Protein AF-A0A6G3ZCW1-F1 (afdb_monomer)

Structure (mmCIF, N/CA/C/O backbone):
data_AF-A0A6G3ZCW1-F1
#
_entry.id   AF-A0A6G3ZCW1-F1
#
loop_
_atom_site.group_PDB
_atom_site.id
_atom_site.type_symbol
_atom_site.label_atom_id
_atom_site.label_alt_id
_atom_site.label_comp_id
_atom_site.label_asym_id
_atom_site.label_entity_id
_atom_site.label_seq_id
_atom_site.pdbx_PDB_ins_code
_atom_site.Cartn_x
_atom_site.Cartn_y
_atom_site.Cartn_z
_atom_site.occupancy
_atom_site.B_iso_or_equiv
_atom_site.auth_seq_id
_atom_site.auth_comp_id
_atom_site.auth_asym_id
_atom_site.auth_atom_id
_atom_site.pdbx_PDB_model_num
ATOM 1 N N . MET A 1 1 ? 27.860 -7.688 -21.203 1.00 60.06 1 MET A N 1
ATOM 2 C CA . MET A 1 1 ? 26.664 -8.472 -20.828 1.00 60.06 1 MET A CA 1
ATOM 3 C C . MET A 1 1 ? 25.659 -7.491 -20.252 1.00 60.06 1 MET A C 1
ATOM 5 O O . MET A 1 1 ? 26.064 -6.687 -19.425 1.00 60.06 1 MET A O 1
ATOM 9 N N . ILE A 1 2 ? 24.423 -7.486 -20.748 1.00 79.38 2 ILE A N 1
ATOM 10 C CA . ILE A 1 2 ? 23.359 -6.581 -20.286 1.00 79.38 2 ILE A CA 1
ATOM 11 C C . ILE A 1 2 ? 22.288 -7.454 -19.636 1.00 79.38 2 ILE A C 1
ATOM 13 O O . ILE A 1 2 ? 21.905 -8.466 -20.219 1.00 79.38 2 ILE A O 1
ATOM 17 N N . ALA A 1 3 ? 21.850 -7.080 -18.436 1.00 82.69 3 ALA A N 1
ATOM 18 C CA . ALA A 1 3 ? 20.728 -7.699 -17.743 1.00 82.69 3 ALA A CA 1
ATOM 19 C C . ALA A 1 3 ? 19.585 -6.684 -17.640 1.00 82.69 3 ALA A C 1
ATOM 21 O O . ALA A 1 3 ? 19.827 -5.503 -17.389 1.00 82.69 3 ALA A O 1
ATOM 22 N N . THR A 1 4 ? 18.356 -7.159 -17.823 1.00 88.62 4 THR A N 1
ATOM 23 C CA . THR A 1 4 ? 17.131 -6.377 -17.633 1.00 88.62 4 THR A CA 1
ATOM 24 C C . THR A 1 4 ? 16.334 -7.019 -16.509 1.00 88.62 4 THR A C 1
ATOM 26 O O . THR A 1 4 ? 16.121 -8.230 -16.523 1.00 88.62 4 THR A O 1
ATOM 29 N N . ILE A 1 5 ? 15.935 -6.214 -15.529 1.00 89.94 5 ILE A N 1
ATOM 30 C CA . ILE A 1 5 ? 15.152 -6.646 -14.371 1.00 89.94 5 ILE A CA 1
ATOM 31 C C . ILE A 1 5 ? 13.739 -6.096 -14.552 1.00 89.94 5 ILE A C 1
ATOM 33 O O . ILE A 1 5 ? 13.581 -4.916 -14.863 1.00 89.94 5 ILE A O 1
ATOM 37 N N . PHE A 1 6 ? 12.743 -6.958 -14.368 1.00 88.25 6 PHE A N 1
ATOM 38 C CA . PHE A 1 6 ? 11.329 -6.602 -14.400 1.00 88.25 6 PHE A CA 1
ATOM 39 C C . PHE A 1 6 ? 10.716 -6.870 -13.033 1.00 88.25 6 PHE A C 1
ATOM 41 O O . PHE A 1 6 ? 11.008 -7.893 -12.413 1.00 88.25 6 PHE A O 1
ATOM 48 N N . ASP A 1 7 ? 9.869 -5.950 -12.599 1.00 87.06 7 ASP A N 1
ATOM 49 C CA . ASP A 1 7 ? 8.984 -6.150 -11.461 1.00 87.06 7 ASP A CA 1
ATOM 50 C C . ASP A 1 7 ? 7.834 -7.106 -11.835 1.00 87.06 7 ASP A C 1
ATOM 52 O O . ASP A 1 7 ? 7.558 -7.324 -13.018 1.00 87.06 7 ASP A O 1
ATOM 56 N N . ILE A 1 8 ? 7.188 -7.726 -10.849 1.00 87.56 8 ILE A N 1
ATOM 57 C CA . ILE A 1 8 ? 6.103 -8.688 -11.078 1.00 87.56 8 ILE A CA 1
ATOM 58 C C . ILE A 1 8 ? 4.758 -7.969 -11.043 1.00 87.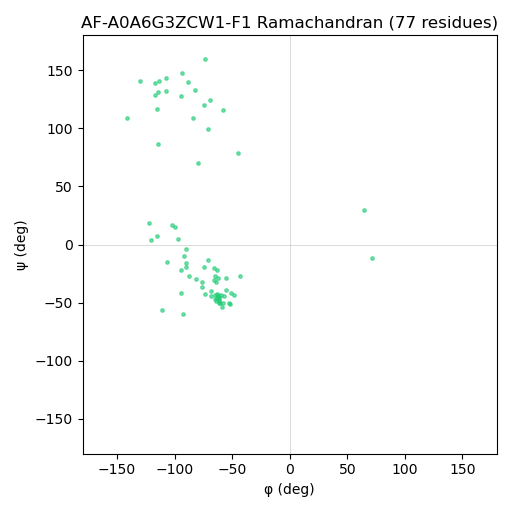56 8 ILE A C 1
ATOM 60 O O . ILE A 1 8 ? 4.026 -7.991 -12.038 1.00 87.56 8 ILE A O 1
ATOM 64 N N . ASP A 1 9 ? 4.440 -7.338 -9.919 1.00 83.38 9 ASP A N 1
ATOM 65 C CA . ASP A 1 9 ? 3.142 -6.720 -9.678 1.00 83.38 9 ASP A CA 1
ATOM 66 C C . ASP A 1 9 ? 3.083 -5.331 -10.319 1.00 83.38 9 ASP A C 1
ATOM 68 O O . ASP A 1 9 ? 4.030 -4.558 -10.279 1.00 83.38 9 ASP A O 1
ATOM 72 N N . GLY A 1 10 ? 2.007 -5.036 -11.042 1.00 81.50 10 GLY A N 1
ATOM 73 C CA . GLY A 1 10 ? 1.881 -3.801 -11.825 1.00 81.50 10 GLY A CA 1
ATOM 74 C C . GLY A 1 10 ? 2.752 -3.721 -13.086 1.00 81.50 10 GLY A C 1
ATOM 75 O O . GLY A 1 10 ? 2.515 -2.852 -13.923 1.00 81.50 10 GLY A O 1
ATOM 76 N N . THR A 1 11 ? 3.721 -4.628 -13.271 1.00 86.69 11 THR A N 1
ATOM 77 C CA . THR A 1 11 ? 4.571 -4.686 -14.478 1.00 86.69 11 THR A CA 1
ATOM 78 C C . THR A 1 11 ? 4.284 -5.912 -15.344 1.00 86.69 11 THR A C 1
ATOM 80 O O . THR A 1 11 ? 3.966 -5.770 -16.523 1.00 86.69 11 THR A O 1
ATOM 83 N N . LEU A 1 12 ? 4.383 -7.127 -14.793 1.00 91.81 12 LEU A N 1
ATOM 84 C CA . LEU A 1 12 ? 4.074 -8.367 -15.523 1.00 91.81 12 LEU A CA 1
ATOM 85 C C . LEU A 1 12 ? 2.635 -8.836 -15.298 1.00 91.81 12 LEU A C 1
ATOM 87 O O . LEU A 1 12 ? 2.100 -9.596 -16.109 1.00 91.81 12 LEU A O 1
ATOM 91 N N . LYS A 1 13 ? 2.012 -8.402 -14.201 1.00 87.00 13 LYS A N 1
ATOM 92 C CA . LYS A 1 13 ? 0.613 -8.666 -13.873 1.00 87.00 13 LYS A CA 1
ATOM 93 C C . LYS A 1 13 ? -0.098 -7.371 -13.507 1.00 87.00 13 LYS A C 1
ATOM 95 O O . LYS A 1 13 ? 0.457 -6.543 -12.799 1.00 87.00 13 LYS A O 1
ATOM 100 N N . ASP A 1 14 ? -1.345 -7.226 -13.945 1.00 85.44 14 ASP A N 1
ATOM 101 C CA . ASP A 1 14 ? -2.209 -6.101 -13.568 1.00 85.44 14 ASP A CA 1
ATOM 102 C C . ASP A 1 14 ? -2.815 -6.339 -12.173 1.00 85.44 14 ASP A C 1
ATOM 104 O O . ASP A 1 14 ? -3.980 -6.707 -12.018 1.00 85.44 14 ASP A O 1
ATOM 108 N N . THR A 1 15 ? -1.957 -6.269 -11.155 1.00 89.38 15 THR A N 1
ATOM 109 C CA . THR A 1 15 ? -2.271 -6.595 -9.754 1.00 89.38 15 THR A CA 1
ATOM 110 C C . THR A 1 15 ? -2.059 -5.425 -8.800 1.00 89.38 15 THR A C 1
ATOM 112 O O . THR A 1 15 ? -2.307 -5.583 -7.609 1.00 89.38 15 THR A O 1
ATOM 115 N N . THR A 1 16 ? -1.703 -4.234 -9.298 1.00 86.75 16 THR A N 1
ATOM 116 C CA . THR A 1 16 ? -1.539 -3.024 -8.469 1.00 86.75 16 THR A CA 1
ATOM 117 C C . THR A 1 16 ? -2.793 -2.719 -7.651 1.00 86.75 16 THR A C 1
ATOM 119 O O . THR A 1 16 ? -2.703 -2.411 -6.471 1.00 86.75 16 THR A O 1
ATOM 122 N N . PHE A 1 17 ? -3.983 -2.907 -8.233 1.00 88.81 17 PHE A N 1
ATOM 123 C CA . PHE A 1 17 ? -5.240 -2.676 -7.515 1.00 88.81 17 PHE A CA 1
ATOM 124 C C . PHE A 1 17 ? -5.456 -3.641 -6.334 1.00 88.81 17 PHE A C 1
ATOM 126 O O . PHE A 1 17 ? -6.198 -3.322 -5.405 1.00 88.81 17 PHE A O 1
ATOM 133 N N . ILE A 1 18 ? -4.872 -4.845 -6.390 1.00 89.94 18 ILE A N 1
ATOM 134 C CA . ILE A 1 18 ? -4.972 -5.830 -5.306 1.00 89.94 18 ILE A CA 1
ATOM 135 C C . ILE A 1 18 ? -4.092 -5.382 -4.147 1.00 89.94 18 ILE A C 1
ATOM 137 O O . ILE A 1 18 ? -4.537 -5.454 -3.005 1.00 89.94 18 ILE A O 1
ATOM 141 N N . ASP A 1 19 ? -2.886 -4.903 -4.448 1.00 88.00 19 ASP A N 1
ATOM 142 C CA . ASP A 1 19 ? -1.959 -4.375 -3.449 1.00 88.00 19 ASP A CA 1
ATOM 143 C C . ASP A 1 19 ? -2.574 -3.178 -2.711 1.00 88.00 19 ASP A C 1
ATOM 145 O O . ASP A 1 19 ? -2.722 -3.214 -1.489 1.00 88.00 19 ASP A O 1
ATOM 149 N N . ASP A 1 20 ? -3.099 -2.206 -3.468 1.00 90.12 20 ASP A N 1
ATOM 150 C CA . ASP A 1 20 ? -3.830 -1.054 -2.930 1.00 90.12 20 ASP A CA 1
ATOM 151 C C . ASP A 1 20 ? -4.962 -1.492 -1.993 1.00 90.12 20 ASP A C 1
ATOM 153 O O . ASP A 1 20 ? -5.076 -1.018 -0.860 1.00 90.12 20 ASP A O 1
ATOM 157 N N . LYS A 1 21 ? -5.801 -2.429 -2.450 1.00 93.31 21 LYS A N 1
ATOM 158 C CA . LYS A 1 21 ? -6.938 -2.926 -1.673 1.00 93.31 21 LYS A CA 1
ATOM 159 C C . LYS A 1 21 ? -6.484 -3.585 -0.369 1.00 93.31 21 LYS A C 1
ATOM 161 O O . LYS A 1 21 ? -7.036 -3.2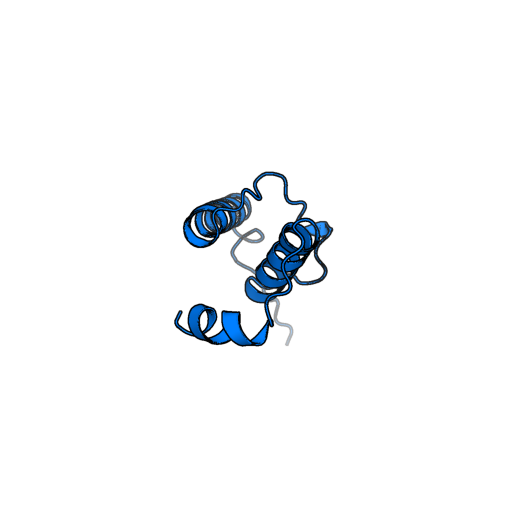75 0.686 1.00 93.31 21 LYS A O 1
ATOM 166 N N . CYS A 1 22 ? -5.497 -4.477 -0.435 1.00 92.38 22 CYS A N 1
ATOM 167 C CA . CYS A 1 22 ? -4.955 -5.162 0.737 1.00 92.38 22 CYS A CA 1
ATOM 168 C C . CYS A 1 22 ? -4.382 -4.163 1.746 1.00 92.38 22 CYS A C 1
ATOM 170 O O . CYS A 1 22 ? -4.640 -4.285 2.944 1.00 92.38 22 CYS A O 1
ATOM 172 N N . PHE A 1 23 ? -3.644 -3.160 1.265 1.00 92.19 23 PHE A N 1
ATOM 173 C CA . PHE A 1 23 ? -3.050 -2.141 2.118 1.00 92.19 23 PHE A CA 1
ATOM 174 C C . PHE A 1 23 ? -4.120 -1.285 2.805 1.00 92.19 23 PHE A C 1
ATOM 176 O O . PHE A 1 23 ? -4.064 -1.096 4.019 1.00 92.19 23 PHE A O 1
ATOM 183 N N . ILE A 1 24 ? -5.131 -0.818 2.063 1.00 93.44 24 ILE A N 1
ATOM 184 C CA . ILE A 1 24 ? -6.238 -0.013 2.602 1.00 93.44 24 ILE A CA 1
ATOM 185 C C . ILE A 1 24 ? -7.037 -0.796 3.656 1.00 93.44 24 ILE A C 1
ATOM 187 O O . ILE A 1 24 ? -7.293 -0.273 4.742 1.00 93.44 24 ILE A O 1
ATOM 191 N N . GLU A 1 25 ? -7.400 -2.051 3.368 1.00 94.50 25 GLU A N 1
ATOM 192 C CA . GLU A 1 25 ? -8.142 -2.907 4.305 1.00 94.50 25 GLU A CA 1
ATOM 193 C C . GLU A 1 25 ? -7.334 -3.181 5.582 1.00 94.50 25 GLU A C 1
ATOM 195 O O . GLU A 1 25 ? -7.867 -3.094 6.692 1.00 94.50 25 GLU A O 1
ATOM 200 N N . ALA A 1 26 ? -6.032 -3.458 5.449 1.00 92.06 26 ALA A N 1
ATOM 201 C CA . ALA A 1 26 ? -5.150 -3.638 6.594 1.00 92.06 26 ALA A CA 1
ATOM 202 C C . ALA A 1 26 ? -5.061 -2.357 7.436 1.00 92.06 26 ALA A C 1
ATOM 204 O O . ALA A 1 26 ? -5.166 -2.419 8.663 1.00 92.06 26 ALA A O 1
ATOM 205 N N . PHE A 1 27 ? -4.929 -1.196 6.793 1.00 90.12 27 PHE A N 1
ATOM 206 C CA . PHE A 1 27 ? -4.808 0.092 7.470 1.00 90.12 27 PHE A CA 1
ATOM 207 C C . PHE A 1 27 ? -6.039 0.422 8.318 1.00 90.12 27 PHE A C 1
ATOM 209 O O . PHE A 1 27 ? -5.901 0.797 9.486 1.00 90.12 27 PHE A O 1
ATOM 216 N N . ASP A 1 28 ? -7.236 0.217 7.767 1.00 89.56 28 ASP A N 1
ATOM 217 C CA . ASP A 1 28 ? -8.485 0.391 8.508 1.00 89.56 28 ASP A CA 1
ATOM 218 C C . ASP A 1 28 ? -8.597 -0.631 9.651 1.00 89.56 28 ASP A C 1
ATOM 220 O O . ASP A 1 28 ? -8.885 -0.267 10.789 1.00 89.56 28 ASP A O 1
ATOM 224 N N . SER A 1 29 ? -8.250 -1.900 9.409 1.00 89.62 29 SER A N 1
ATOM 225 C CA . SER A 1 29 ? -8.343 -2.942 10.441 1.00 89.62 29 SER A CA 1
ATOM 226 C C . SER A 1 29 ? -7.414 -2.729 11.647 1.00 89.62 29 SER A C 1
ATOM 228 O O . SER A 1 29 ? -7.767 -3.103 12.767 1.00 89.62 29 SER A O 1
ATOM 230 N N . ILE A 1 30 ? -6.234 -2.133 11.437 1.00 88.25 30 ILE A N 1
ATOM 231 C CA . ILE A 1 30 ? -5.211 -1.949 12.476 1.00 88.25 30 ILE A CA 1
ATOM 232 C C . ILE A 1 30 ? -5.320 -0.579 13.148 1.00 88.25 30 ILE A C 1
ATOM 234 O O . ILE A 1 30 ? -5.174 -0.482 14.369 1.00 88.25 30 ILE A O 1
ATOM 238 N N . PHE A 1 31 ? -5.565 0.481 12.374 1.00 84.50 31 PHE A N 1
ATOM 239 C CA . PHE A 1 31 ? -5.562 1.856 12.878 1.00 84.50 31 PHE A CA 1
ATOM 240 C C . PHE A 1 31 ? -6.963 2.466 13.008 1.00 84.50 31 PHE A C 1
ATOM 242 O O . PHE A 1 31 ? -7.102 3.494 13.672 1.00 84.50 31 PHE A O 1
ATOM 249 N N . GLY A 1 32 ? -7.994 1.865 12.403 1.00 84.94 32 GLY A N 1
ATOM 250 C CA . GLY A 1 32 ? -9.339 2.447 12.315 1.00 84.94 32 GLY A CA 1
ATOM 251 C C . GLY A 1 32 ? -9.375 3.729 11.480 1.00 84.94 32 GLY A C 1
ATOM 252 O O . GLY A 1 32 ? -10.134 4.648 11.794 1.00 84.94 32 GLY A O 1
ATOM 253 N N . ILE A 1 33 ? -8.482 3.846 10.491 1.00 85.94 33 ILE A N 1
ATOM 254 C CA . ILE A 1 33 ? -8.349 5.025 9.631 1.00 85.94 33 ILE A CA 1
ATOM 255 C C . ILE A 1 33 ? -8.708 4.636 8.199 1.00 85.94 33 ILE A C 1
ATOM 257 O O . ILE A 1 33 ? -7.977 3.891 7.550 1.00 85.94 33 ILE A O 1
ATOM 261 N N . ASP A 1 34 ? -9.775 5.241 7.678 1.00 88.25 34 ASP A N 1
ATOM 262 C CA . ASP A 1 34 ? -10.157 5.109 6.274 1.00 88.25 34 ASP A CA 1
ATOM 263 C C . ASP A 1 34 ? -9.231 5.935 5.360 1.00 88.25 34 ASP A C 1
ATOM 265 O O . ASP A 1 34 ? -9.125 7.170 5.465 1.00 88.25 34 ASP A O 1
ATOM 269 N N . ILE A 1 35 ? -8.567 5.226 4.444 1.00 91.00 35 ILE A N 1
ATOM 270 C CA . ILE A 1 35 ? -7.653 5.775 3.440 1.00 91.00 35 ILE A CA 1
ATOM 271 C C . ILE A 1 35 ? -8.068 5.435 2.000 1.00 91.00 35 ILE A C 1
ATOM 273 O O . ILE A 1 35 ? -7.265 5.603 1.090 1.00 91.00 35 ILE A O 1
ATOM 277 N N . ASN A 1 36 ? -9.324 5.041 1.755 1.00 91.62 36 ASN A N 1
ATOM 278 C CA . ASN A 1 36 ? -9.818 4.677 0.415 1.00 91.62 36 ASN A CA 1
ATOM 279 C C . ASN A 1 36 ? -9.621 5.769 -0.656 1.00 91.62 36 ASN A C 1
ATOM 281 O O . ASN A 1 36 ? -9.486 5.468 -1.836 1.00 91.62 36 ASN A O 1
ATOM 285 N N . ASN A 1 37 ? -9.603 7.044 -0.253 1.00 89.75 37 ASN A N 1
ATOM 286 C CA . ASN A 1 37 ? -9.399 8.188 -1.151 1.00 89.75 37 ASN A CA 1
ATOM 287 C C . ASN A 1 37 ? -7.952 8.717 -1.132 1.00 89.75 37 ASN A C 1
ATOM 289 O O . ASN A 1 37 ? -7.710 9.858 -1.533 1.00 89.75 37 ASN A O 1
ATOM 293 N N . GLN A 1 38 ? -6.996 7.954 -0.596 1.00 89.62 38 GLN A N 1
ATOM 294 C CA . GLN A 1 38 ? -5.603 8.378 -0.529 1.00 89.62 38 GLN A CA 1
ATOM 295 C C . GLN A 1 38 ? -4.993 8.421 -1.932 1.00 89.62 38 GLN A C 1
ATOM 297 O O . GLN A 1 38 ? -4.962 7.429 -2.651 1.00 89.62 38 GLN A O 1
ATOM 302 N N . ASN A 1 39 ? -4.448 9.577 -2.303 1.00 89.94 39 ASN A N 1
ATOM 303 C CA . ASN A 1 39 ? -3.618 9.695 -3.492 1.00 89.94 39 ASN A CA 1
ATOM 304 C C . ASN A 1 39 ? -2.180 9.286 -3.141 1.00 89.94 39 ASN A C 1
ATOM 306 O O . ASN A 1 39 ? -1.484 10.011 -2.423 1.00 89.94 39 ASN A O 1
ATOM 310 N N . TRP A 1 40 ? -1.728 8.132 -3.636 1.00 89.31 40 TRP A N 1
ATOM 311 C CA . TRP A 1 40 ? -0.370 7.626 -3.392 1.00 89.31 40 TRP A CA 1
ATOM 312 C C . TRP A 1 40 ? 0.720 8.545 -3.957 1.00 89.31 40 TRP A C 1
ATOM 314 O O . TRP A 1 40 ? 1.801 8.644 -3.385 1.00 89.31 40 TRP A O 1
ATOM 324 N N . SER A 1 41 ? 0.423 9.282 -5.035 1.00 89.62 41 SER A N 1
ATOM 325 C CA . SER A 1 41 ? 1.387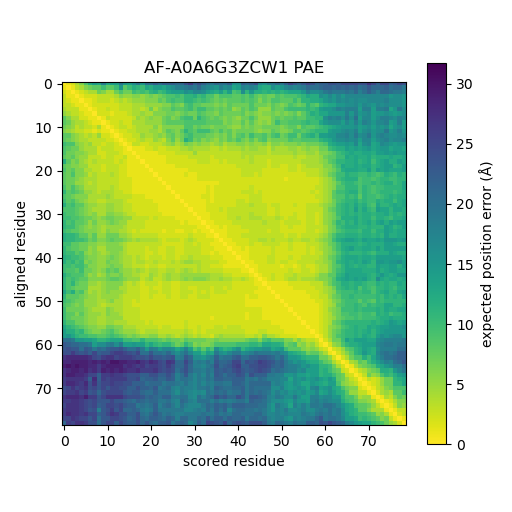 10.182 -5.692 1.00 89.62 41 SER A CA 1
ATOM 326 C C . SER A 1 41 ? 1.717 11.435 -4.870 1.00 89.62 41 SER A C 1
ATOM 328 O O . SER A 1 41 ? 2.661 12.153 -5.188 1.00 89.62 41 SER A O 1
ATOM 330 N N . GLU A 1 42 ? 0.938 11.723 -3.825 1.00 89.81 42 GLU A N 1
ATOM 331 C CA . GLU A 1 42 ? 1.168 12.842 -2.901 1.00 89.81 42 GLU A CA 1
ATOM 332 C C . GLU A 1 42 ? 2.046 12.462 -1.702 1.00 89.81 42 GLU A C 1
ATOM 334 O O . GLU A 1 42 ? 2.346 13.313 -0.857 1.00 89.81 42 GLU A O 1
ATOM 339 N N . LEU A 1 43 ? 2.422 11.186 -1.590 1.00 89.12 43 LEU A N 1
ATOM 340 C CA . LEU A 1 43 ? 3.305 10.696 -0.543 1.00 89.12 43 LEU A CA 1
ATOM 341 C C . LEU A 1 43 ? 4.758 10.818 -0.990 1.00 89.12 43 LEU A C 1
ATOM 343 O O . LEU A 1 43 ? 5.113 10.568 -2.141 1.00 89.12 43 LEU A O 1
ATOM 347 N N . LYS A 1 44 ? 5.622 11.218 -0.060 1.00 91.12 44 LYS A N 1
ATOM 348 C CA . LYS A 1 44 ? 7.057 11.355 -0.323 1.00 91.12 44 LYS A CA 1
ATOM 349 C C . LYS A 1 44 ? 7.747 9.994 -0.360 1.00 91.12 44 LYS A C 1
ATOM 351 O O . LYS A 1 44 ? 8.757 9.825 -1.045 1.00 91.12 44 LYS A O 1
ATOM 356 N N . HIS A 1 45 ? 7.247 9.056 0.433 1.00 88.50 45 HIS A N 1
ATOM 357 C CA . HIS A 1 45 ? 7.808 7.724 0.581 1.00 88.50 45 HIS A CA 1
ATOM 358 C C . HIS A 1 45 ? 6.921 6.689 -0.113 1.00 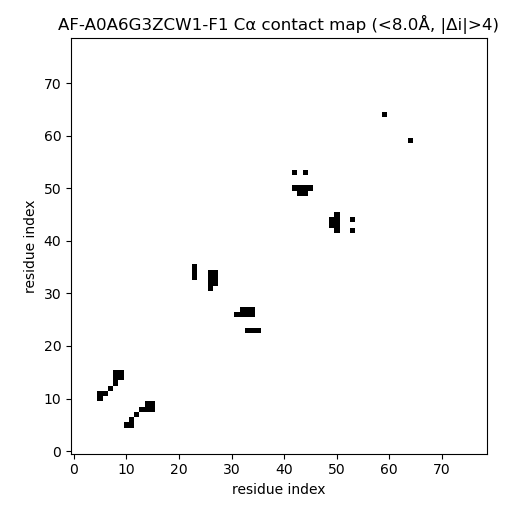88.50 45 HIS A C 1
ATOM 360 O O . HIS A 1 45 ? 5.702 6.792 -0.069 1.00 88.50 45 HIS A O 1
ATOM 366 N N . VAL A 1 46 ? 7.554 5.686 -0.727 1.00 86.00 46 VAL A N 1
ATOM 367 C CA . VAL A 1 46 ? 6.886 4.616 -1.496 1.00 86.00 46 VAL A CA 1
ATOM 368 C C . VAL A 1 46 ? 7.056 3.233 -0.863 1.00 86.00 46 VAL A C 1
ATOM 370 O O . VAL A 1 46 ? 6.727 2.227 -1.472 1.00 86.00 46 VAL A O 1
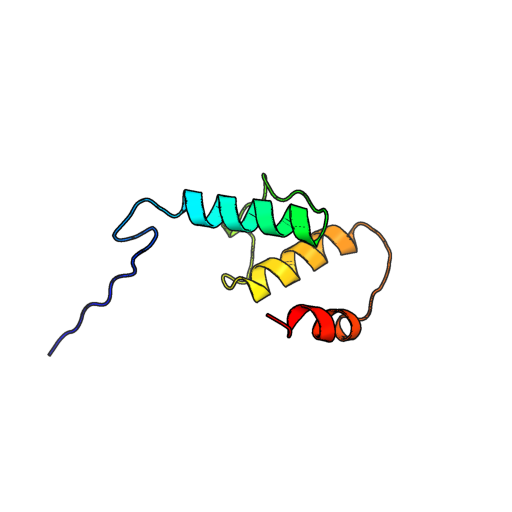ATOM 373 N N . THR A 1 47 ? 7.628 3.169 0.341 1.00 89.19 47 THR A N 1
ATOM 374 C CA . THR A 1 47 ? 7.698 1.932 1.127 1.00 89.19 47 THR A CA 1
ATOM 375 C C . THR A 1 47 ? 6.513 1.871 2.078 1.00 89.19 47 THR A C 1
ATOM 377 O O . THR A 1 47 ? 6.128 2.910 2.613 1.00 89.19 47 THR A O 1
ATOM 380 N N . ASP A 1 48 ? 6.009 0.676 2.379 1.00 87.62 48 ASP A N 1
ATOM 381 C CA . ASP A 1 48 ? 4.883 0.462 3.302 1.00 87.62 48 ASP A CA 1
ATOM 382 C C . ASP A 1 48 ? 5.052 1.209 4.627 1.00 87.62 48 ASP A C 1
ATOM 384 O O . ASP A 1 48 ? 4.131 1.868 5.111 1.00 87.62 48 ASP A O 1
ATOM 388 N N . TRP A 1 49 ? 6.266 1.171 5.191 1.00 87.69 49 TRP A N 1
ATOM 389 C CA . TRP A 1 49 ? 6.603 1.913 6.404 1.00 87.69 49 TRP A CA 1
ATOM 390 C C . TRP A 1 49 ? 6.458 3.423 6.215 1.00 87.69 49 TRP A C 1
ATOM 392 O O . TRP A 1 49 ? 5.846 4.096 7.041 1.00 87.69 49 TRP A O 1
ATOM 402 N N . GLY A 1 50 ? 7.046 3.966 5.147 1.00 90.06 50 GLY A N 1
ATOM 403 C CA . GLY A 1 50 ? 7.045 5.404 4.901 1.00 90.06 50 GLY A CA 1
ATOM 404 C C . GLY A 1 50 ? 5.654 5.932 4.556 1.00 90.06 50 GLY A C 1
ATOM 405 O O . GLY A 1 50 ? 5.264 6.980 5.062 1.00 90.06 50 GLY A O 1
ATOM 406 N N . ILE A 1 51 ? 4.890 5.175 3.763 1.00 91.88 51 ILE A N 1
ATOM 407 C CA . ILE A 1 51 ? 3.477 5.438 3.466 1.00 91.88 51 ILE A CA 1
ATOM 408 C C . ILE A 1 51 ? 2.680 5.464 4.771 1.00 91.88 51 ILE A C 1
ATOM 410 O O . ILE A 1 51 ? 1.976 6.437 5.047 1.00 91.88 51 ILE A O 1
ATOM 414 N N . THR A 1 52 ? 2.842 4.433 5.607 1.00 91.31 52 THR A N 1
ATOM 415 C CA . THR A 1 52 ? 2.141 4.326 6.889 1.00 91.31 52 THR A CA 1
ATOM 416 C C . THR A 1 52 ? 2.456 5.506 7.791 1.00 91.31 52 THR A C 1
ATOM 418 O O . THR A 1 52 ? 1.540 6.193 8.234 1.00 91.31 52 THR A O 1
ATOM 421 N N . GLU A 1 53 ? 3.738 5.781 8.033 1.00 89.50 53 GLU A N 1
ATOM 422 C CA . GLU A 1 53 ? 4.187 6.875 8.894 1.00 89.50 53 GLU A CA 1
ATOM 423 C C . GLU A 1 53 ? 3.646 8.231 8.422 1.00 89.50 53 GLU A C 1
ATOM 425 O O . GLU A 1 53 ? 3.139 9.012 9.230 1.00 89.50 53 GLU A O 1
ATOM 430 N N . GLU A 1 54 ? 3.701 8.501 7.117 1.00 90.88 54 GLU A N 1
ATOM 431 C CA . GLU A 1 54 ? 3.252 9.768 6.549 1.00 90.88 54 GLU A CA 1
ATOM 432 C C . GLU A 1 54 ? 1.730 9.944 6.654 1.00 90.88 54 GLU A C 1
ATOM 434 O O . GLU A 1 54 ? 1.265 11.015 7.055 1.00 90.88 54 GLU A O 1
ATOM 439 N N . ILE A 1 55 ? 0.944 8.906 6.350 1.00 89.38 55 ILE A N 1
ATOM 440 C CA . ILE A 1 55 ? -0.522 8.931 6.470 1.00 89.38 55 ILE A CA 1
ATOM 441 C C . ILE A 1 55 ? -0.942 9.113 7.929 1.00 89.38 55 ILE A C 1
ATOM 443 O O . ILE A 1 55 ? -1.753 9.993 8.233 1.00 89.38 55 ILE A O 1
ATOM 447 N N . VAL A 1 56 ? -0.363 8.315 8.830 1.00 87.12 56 VAL A N 1
ATOM 448 C CA . VAL A 1 56 ? -0.548 8.406 10.283 1.00 87.12 56 VAL A CA 1
ATOM 449 C C . VAL A 1 56 ? -0.281 9.836 10.740 1.00 87.12 56 VAL A C 1
ATOM 451 O O . VAL A 1 56 ? -1.143 10.459 11.360 1.00 87.12 56 VAL A O 1
ATOM 454 N N . PHE A 1 57 ? 0.861 10.410 10.362 1.00 84.88 57 PHE A N 1
ATOM 455 C CA . PHE A 1 57 ? 1.214 11.768 10.753 1.00 84.88 57 PHE A CA 1
ATOM 456 C C . PHE A 1 57 ? 0.241 12.813 10.188 1.00 84.88 57 PHE A C 1
ATOM 458 O O . PHE A 1 57 ? -0.227 13.667 10.939 1.00 84.88 57 PHE A O 1
ATOM 465 N N . LYS A 1 58 ? -0.125 12.739 8.901 1.00 84.06 58 LYS A N 1
ATOM 466 C CA . LYS A 1 58 ? -1.057 13.687 8.258 1.00 84.06 58 LYS A CA 1
ATOM 467 C C . LYS A 1 58 ? -2.455 13.649 8.884 1.00 84.06 58 LYS A C 1
ATOM 469 O O . LYS A 1 58 ? -3.035 14.703 9.143 1.00 84.06 58 LYS A O 1
ATOM 474 N N . LYS A 1 59 ? -3.002 12.456 9.138 1.00 78.69 59 LYS A N 1
ATOM 475 C CA . LYS A 1 59 ? -4.362 12.278 9.6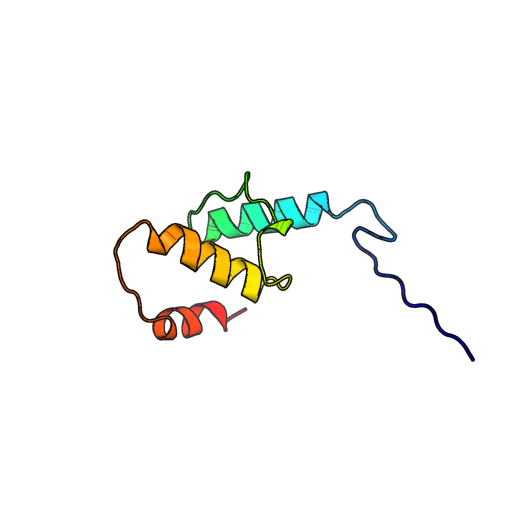78 1.00 78.69 59 LYS A CA 1
ATOM 476 C C . LYS A 1 59 ? -4.436 12.584 11.177 1.00 78.69 59 LYS A C 1
ATOM 478 O O . LYS A 1 59 ? -5.415 13.185 11.617 1.00 78.69 59 LYS A O 1
ATOM 483 N N . TRP A 1 60 ? -3.405 12.245 11.957 1.00 72.00 60 TRP A N 1
ATOM 484 C CA . TRP A 1 60 ? -3.369 12.557 13.391 1.00 72.00 60 TRP A CA 1
ATOM 485 C C . TRP A 1 60 ? -2.923 13.986 13.712 1.00 72.00 60 TRP A C 1
ATOM 487 O O . TRP A 1 60 ? -3.417 14.538 14.686 1.00 72.00 60 TRP A O 1
ATOM 497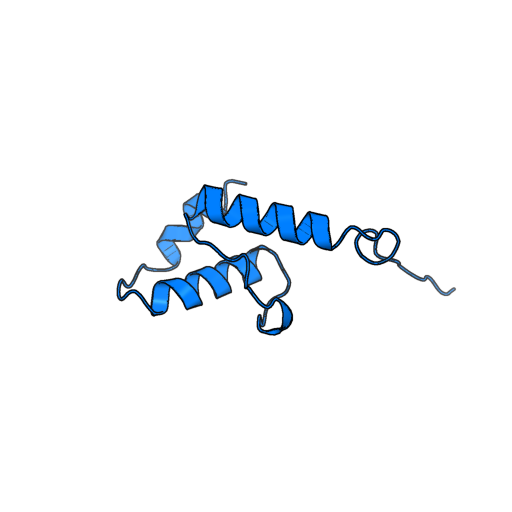 N N . ALA A 1 61 ? -2.076 14.642 12.912 1.00 63.84 61 ALA A N 1
ATOM 498 C CA . ALA A 1 61 ? -1.704 16.043 13.158 1.00 63.84 61 ALA A CA 1
ATOM 499 C C . ALA A 1 61 ? -2.904 17.010 13.067 1.00 63.84 61 ALA A C 1
ATOM 501 O O . ALA A 1 61 ? -2.872 18.082 13.670 1.00 63.84 61 ALA A O 1
ATOM 502 N N . GLY A 1 62 ? -3.981 16.623 12.371 1.00 58.06 62 GLY A N 1
ATOM 503 C CA . GLY A 1 62 ? -5.263 17.338 12.389 1.00 58.06 62 GLY A CA 1
ATOM 504 C C . GLY A 1 62 ? -6.081 17.151 13.679 1.00 58.06 62 GLY A C 1
ATOM 505 O O . GLY A 1 62 ? -6.932 17.982 13.979 1.00 58.06 62 GLY A O 1
ATOM 506 N N . ASN A 1 63 ? -5.798 16.105 14.465 1.00 54.75 63 ASN A N 1
ATOM 507 C CA . ASN A 1 63 ? -6.456 15.750 15.726 1.00 54.75 63 ASN A CA 1
ATOM 508 C C . ASN A 1 63 ? -5.449 15.879 16.882 1.00 54.75 63 ASN A C 1
ATOM 510 O O . ASN A 1 63 ? -4.775 14.927 17.256 1.00 54.75 63 ASN A O 1
ATOM 514 N N . GLN A 1 64 ? -5.332 17.089 17.422 1.00 48.97 64 GLN A N 1
ATOM 515 C CA . GLN A 1 64 ? -4.357 17.571 18.409 1.00 48.97 64 GLN A CA 1
ATOM 516 C C . GLN A 1 64 ? -4.078 16.635 19.620 1.00 48.97 64 GLN A C 1
ATOM 518 O O . GLN A 1 64 ? -4.533 16.892 20.730 1.00 48.97 64 GLN A O 1
ATOM 523 N N . LEU A 1 65 ? -3.263 15.587 19.450 1.00 47.16 65 LEU A N 1
ATOM 524 C CA . LEU A 1 65 ? -2.637 14.816 20.533 1.00 47.16 65 LEU A CA 1
ATOM 525 C C . LEU A 1 65 ? -1.204 14.447 20.129 1.00 47.16 65 LEU A C 1
ATOM 527 O O . LEU A 1 65 ? -0.967 13.617 19.256 1.00 47.16 65 LEU A O 1
ATOM 531 N N . ILE A 1 66 ? -0.230 15.086 20.778 1.00 47.47 66 ILE A N 1
ATOM 532 C CA . ILE A 1 66 ? 1.198 14.821 20.583 1.00 47.47 66 ILE A CA 1
ATOM 533 C C . ILE A 1 66 ? 1.512 13.457 21.203 1.00 47.47 66 ILE A C 1
ATOM 535 O O . ILE A 1 66 ? 1.709 13.354 22.413 1.00 47.47 66 ILE A O 1
ATOM 539 N N . MET A 1 67 ? 1.583 12.410 20.382 1.00 50.38 67 MET A N 1
ATOM 540 C CA . MET A 1 67 ? 2.228 11.161 20.781 1.00 50.38 67 MET A CA 1
ATOM 541 C C . MET A 1 67 ? 3.675 11.155 20.307 1.00 50.38 67 MET A C 1
ATOM 543 O O . MET A 1 67 ? 3.982 11.380 19.139 1.00 50.38 67 MET A O 1
ATOM 547 N N . ASN A 1 68 ? 4.587 10.890 21.243 1.00 49.16 68 ASN A N 1
ATOM 548 C CA . ASN A 1 68 ? 5.989 10.650 20.936 1.00 49.16 68 ASN A CA 1
ATOM 549 C C . ASN A 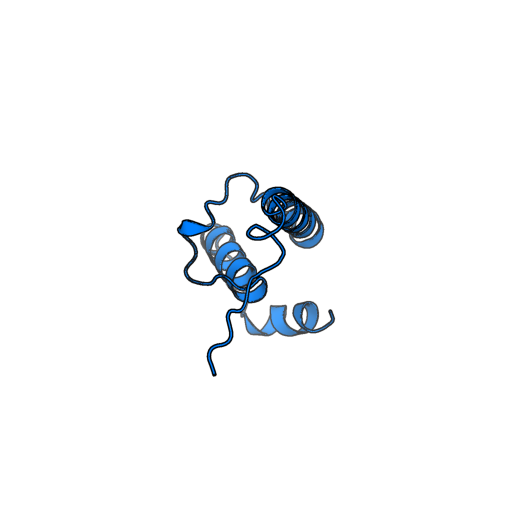1 68 ? 6.083 9.462 19.970 1.00 49.16 68 ASN A C 1
ATOM 551 O O . ASN A 1 68 ? 5.790 8.336 20.365 1.00 49.16 68 ASN A O 1
ATOM 555 N N . TYR A 1 69 ? 6.569 9.699 18.747 1.00 50.09 69 TYR A N 1
ATOM 556 C CA . TYR A 1 69 ? 6.880 8.687 17.718 1.00 50.09 69 TYR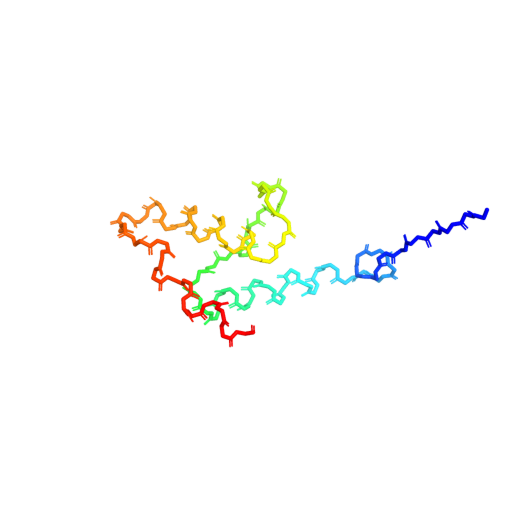 A CA 1
ATOM 557 C C . TYR A 1 69 ? 7.611 7.443 18.274 1.00 50.09 69 TYR A C 1
ATOM 559 O O . TYR A 1 69 ? 7.502 6.330 17.764 1.00 50.09 69 TYR A O 1
ATOM 567 N N . ARG A 1 70 ? 8.343 7.621 19.380 1.00 48.47 70 ARG A N 1
ATOM 568 C CA . ARG A 1 70 ? 9.088 6.593 20.110 1.00 48.47 70 ARG A CA 1
ATOM 569 C C . ARG A 1 70 ? 8.206 5.516 20.767 1.00 48.47 70 ARG A C 1
ATOM 571 O O . ARG A 1 70 ? 8.720 4.440 21.048 1.00 48.47 70 ARG A O 1
ATOM 578 N N . LEU A 1 71 ? 6.918 5.786 20.992 1.00 51.84 71 LEU A N 1
ATOM 579 C CA . LEU A 1 71 ? 5.954 4.866 21.614 1.00 51.84 71 LEU A CA 1
ATOM 580 C C . LEU A 1 71 ? 5.223 3.962 20.605 1.00 51.84 71 LEU A C 1
ATOM 582 O O . LEU A 1 71 ? 4.656 2.957 21.017 1.00 51.84 71 LEU A O 1
ATOM 586 N N . LEU A 1 72 ? 5.262 4.281 19.304 1.00 53.66 72 LEU A N 1
ATOM 587 C CA . LEU A 1 72 ? 4.683 3.445 18.237 1.00 53.66 72 LEU A CA 1
ATOM 588 C C . LEU A 1 72 ? 5.668 2.385 17.719 1.00 53.66 72 LEU A C 1
ATOM 590 O O . LEU A 1 72 ? 5.253 1.308 17.297 1.00 53.66 72 LEU A O 1
ATOM 594 N N . LYS A 1 73 ? 6.982 2.642 17.818 1.00 51.25 73 LYS A N 1
ATOM 595 C CA . LYS A 1 73 ? 8.033 1.689 17.416 1.00 51.25 73 LYS A CA 1
ATOM 596 C C . LYS A 1 73 ? 7.887 0.271 18.000 1.00 51.25 73 LYS A C 1
ATOM 598 O O . LYS A 1 73 ? 8.102 -0.661 17.238 1.00 51.25 73 LYS A O 1
ATOM 603 N N . PRO A 1 74 ? 7.530 0.055 19.281 1.00 51.75 74 PRO A N 1
ATOM 604 C CA . PRO A 1 74 ? 7.481 -1.296 19.843 1.00 51.75 74 PRO A CA 1
ATOM 605 C C . PRO A 1 74 ? 6.406 -2.194 19.219 1.00 51.75 74 PRO A C 1
ATOM 607 O O . PRO A 1 74 ? 6.608 -3.398 19.146 1.00 51.75 74 PRO A O 1
ATOM 610 N N . ASN A 1 75 ? 5.286 -1.626 18.756 1.00 47.81 75 ASN A N 1
ATOM 611 C CA . ASN A 1 75 ? 4.184 -2.405 18.176 1.00 47.81 75 ASN A CA 1
ATOM 612 C C . ASN A 1 75 ? 4.317 -2.601 16.660 1.00 47.81 75 ASN A C 1
ATOM 614 O O . ASN A 1 75 ? 3.723 -3.524 16.120 1.00 47.81 75 ASN A O 1
ATOM 618 N N . LEU A 1 76 ? 5.112 -1.767 15.984 1.00 50.97 76 LEU A N 1
ATOM 619 C CA . LEU A 1 76 ? 5.353 -1.853 14.539 1.00 50.97 76 LEU A CA 1
ATOM 620 C C . LEU A 1 76 ? 6.585 -2.705 14.172 1.00 50.97 76 LEU A C 1
ATOM 622 O O . LEU A 1 76 ? 6.795 -2.993 13.003 1.00 50.97 76 LEU A O 1
ATOM 626 N N . LEU A 1 77 ? 7.406 -3.097 15.154 1.00 43.91 77 LEU A N 1
ATOM 627 C CA . LEU A 1 77 ? 8.598 -3.950 14.987 1.00 43.91 77 LEU A CA 1
ATOM 628 C C . LEU A 1 77 ? 8.338 -5.441 15.283 1.00 43.91 77 LEU A C 1
ATOM 630 O O . LEU A 1 77 ? 9.282 -6.226 15.284 1.00 43.91 77 LEU A O 1
ATOM 634 N N . ASN A 1 78 ? 7.087 -5.822 15.561 1.00 43.03 78 ASN A N 1
ATOM 635 C CA . ASN A 1 78 ? 6.690 -7.199 15.888 1.00 43.03 78 ASN A CA 1
ATOM 636 C C . ASN A 1 78 ? 6.026 -7.948 14.713 1.00 43.03 78 ASN A C 1
ATOM 638 O O . ASN A 1 78 ? 5.377 -8.968 14.947 1.00 43.03 78 ASN A O 1
ATOM 642 N N . PHE A 1 79 ? 6.183 -7.455 13.482 1.00 42.56 79 PHE A N 1
ATOM 643 C CA . PHE A 1 79 ? 5.824 -8.165 12.251 1.00 42.56 79 PHE A CA 1
ATOM 644 C C . PHE A 1 79 ? 7.087 -8.568 11.492 1.00 42.56 79 PHE A C 1
ATOM 646 O O . PHE A 1 79 ? 8.020 -7.733 11.430 1.00 42.56 79 PHE A O 1
#

Mean predicted aligned error: 9.1 Å

Secondary structure (DSSP, 8-state):
-------SBTTTBS-HHHHHHHHHHHHHHHH----TT--GGG-S--SHHHHHHHHHHHHHHTS-----GGGTHHHHS--

Sequence (79 aa):
MIATIFDIDGTLKDTTFIDDKCFIEAFDSIFGIDINNQNWSELKHVTDWGITEEIVFKKWAGNQLIMNYRLLKPNLLNF

Radius of gyration: 15.67 Å; Cα contacts (8 Å, |Δi|>4): 28; chains: 1; bounding box: 37×26×42 Å

Foldseek 3Di:
DDDDDFDVDPTVDPCVVVVVVVLQVVCCVPPVDHCVVPDPVPQPDDDSVSVSVVVCCVVCVVVDDDDDPVVCVVVVVPD

Solvent-accessible surface area (backbone atoms only — not comparable to full-atom values): 5201 Å² total; per-residue (Å²): 141,88,87,88,88,79,62,56,71,58,65,74,36,96,40,50,70,54,54,53,50,53,51,40,54,48,41,28,75,75,70,73,46,90,50,88,86,64,63,71,88,80,48,95,43,92,46,76,66,45,41,47,54,51,51,53,48,61,63,42,69,77,52,92,65,94,70,64,72,79,72,55,50,74,75,70,66,75,115

pLDDT: mean 78.69, std 16.8, range [42.56, 94.5]